Protein AF-A0A0M3K8G0-F1 (afdb_monomer)

Mean predicted aligned error: 10.19 Å

Solvent-accessible surface area (backbone atoms only — not comparable to full-atom values): 6513 Å² total; per-residue (Å²): 117,74,68,62,58,55,59,61,62,67,68,72,63,78,80,76,72,76,70,37,38,91,89,73,57,63,50,14,72,41,99,66,18,9,58,59,15,71,36,98,49,72,42,44,41,24,25,63,67,56,77,54,54,72,67,52,50,52,52,51,33,49,52,56,51,49,50,22,60,74,45,35,35,100,62,77,54,72,64,38,44,64,24,56,84,75,71,50,76,44,66,94,48,62,56,75,78,69,72,82,80,69,80,72,75,81,126

InterPro domains:
  IPR033438 Modulator of levamisole receptor-1 [PF17175] (20-94)

Structure (mmCIF, N/CA/C/O backbone):
data_AF-A0A0M3K8G0-F1
#
_entry.id   AF-A0A0M3K8G0-F1
#
loop_
_atom_site.group_PDB
_atom_site.id
_atom_site.type_symbol
_atom_site.label_atom_id
_atom_site.label_alt_id
_atom_site.label_comp_id
_atom_site.label_asym_id
_atom_site.label_entity_id
_atom_site.label_seq_id
_atom_site.pdbx_PDB_ins_code
_atom_site.Cartn_x
_atom_site.Cartn_y
_atom_site.Cartn_z
_atom_site.occupancy
_atom_site.B_iso_or_equiv
_atom_site.auth_seq_id
_atom_site.auth_comp_id
_atom_site.auth_asym_id
_atom_site.auth_atom_id
_atom_site.pdbx_PDB_model_num
ATOM 1 N N . MET A 1 1 ? -36.182 -11.978 37.087 1.00 55.97 1 MET A N 1
ATOM 2 C CA . MET A 1 1 ? -34.827 -12.499 36.773 1.00 55.97 1 MET A CA 1
ATOM 3 C C . MET A 1 1 ? -34.728 -13.288 35.462 1.00 55.97 1 MET A C 1
ATOM 5 O O . MET A 1 1 ? -33.685 -13.205 34.838 1.00 55.97 1 MET A O 1
ATOM 9 N N . ARG A 1 2 ? -35.769 -13.997 34.986 1.00 58.44 2 ARG A N 1
ATOM 10 C CA . ARG A 1 2 ? -35.711 -14.757 33.712 1.00 58.44 2 ARG A CA 1
ATOM 11 C C . ARG A 1 2 ? -35.501 -13.902 32.448 1.00 58.44 2 ARG A C 1
ATOM 13 O O . ARG A 1 2 ? -34.754 -14.308 31.574 1.00 58.44 2 ARG A O 1
ATOM 20 N N . ILE A 1 3 ? -36.102 -12.712 32.377 1.00 61.84 3 ILE A N 1
ATOM 21 C CA . ILE A 1 3 ? -36.015 -11.820 31.199 1.00 61.84 3 ILE A CA 1
ATOM 22 C C . ILE A 1 3 ? -34.621 -11.186 31.043 1.00 61.84 3 ILE A C 1
ATOM 24 O O . ILE A 1 3 ? -34.153 -10.994 29.926 1.00 61.84 3 ILE A O 1
ATOM 28 N N . VAL A 1 4 ? -33.920 -10.935 32.155 1.00 63.88 4 VAL A N 1
ATOM 29 C CA . VAL A 1 4 ? -32.572 -10.336 32.146 1.00 63.88 4 VAL A CA 1
ATOM 30 C C . VAL A 1 4 ? -31.549 -11.286 31.509 1.00 63.88 4 VAL A C 1
ATOM 32 O O . VAL A 1 4 ? -30.704 -10.844 30.739 1.00 63.88 4 VAL A O 1
ATOM 35 N N . PHE A 1 5 ? -31.673 -12.598 31.744 1.00 59.84 5 PHE A N 1
ATOM 36 C CA . PHE A 1 5 ? -30.804 -13.608 31.126 1.00 59.84 5 PHE A CA 1
ATOM 37 C C . PHE A 1 5 ? -31.045 -13.787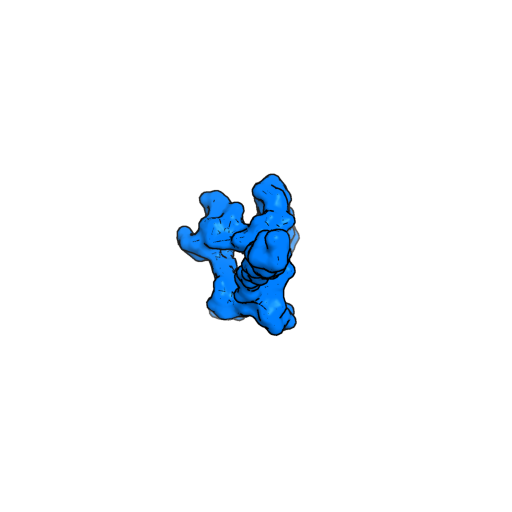 29.618 1.00 59.84 5 PHE A C 1
ATOM 39 O O . PHE A 1 5 ? -30.101 -14.072 28.888 1.00 59.84 5 PHE A O 1
ATOM 46 N N . VAL A 1 6 ? -32.277 -13.584 29.137 1.00 62.97 6 VAL A N 1
ATOM 47 C CA . VAL A 1 6 ? -32.606 -13.682 27.701 1.00 62.97 6 VAL A CA 1
ATOM 48 C C . VAL A 1 6 ? -32.045 -12.484 26.926 1.00 62.97 6 VAL A C 1
ATOM 50 O O . VAL A 1 6 ? -31.482 -12.667 25.851 1.00 62.97 6 VAL A O 1
ATOM 53 N N . LEU A 1 7 ? -32.107 -11.279 27.504 1.00 58.97 7 LEU A N 1
ATOM 54 C CA . LEU A 1 7 ? -31.530 -10.057 26.921 1.00 58.97 7 LEU A CA 1
ATOM 55 C C . LEU A 1 7 ? -29.993 -10.086 26.845 1.00 58.97 7 LEU A C 1
ATOM 57 O O . LEU A 1 7 ? -29.412 -9.548 25.904 1.00 58.97 7 LEU A O 1
ATOM 61 N N . LEU A 1 8 ? -29.330 -10.751 27.797 1.00 57.19 8 LEU A N 1
ATOM 62 C CA . LEU A 1 8 ? -27.876 -10.959 27.782 1.00 57.19 8 LEU A CA 1
ATOM 63 C C . LEU A 1 8 ? -27.424 -11.948 26.693 1.00 57.19 8 LEU A C 1
ATOM 65 O O . LEU A 1 8 ? -26.330 -11.798 26.156 1.00 57.19 8 LEU A O 1
ATOM 69 N N . PHE A 1 9 ? -28.262 -12.920 26.320 1.00 56.59 9 PHE A N 1
ATOM 70 C CA . PHE A 1 9 ? -27.937 -13.892 25.269 1.00 56.59 9 PHE A CA 1
ATOM 71 C C . PHE A 1 9 ? -28.051 -13.312 23.849 1.00 56.59 9 PHE A C 1
ATOM 73 O O . PHE A 1 9 ? -27.308 -13.726 22.963 1.00 56.59 9 PHE A O 1
ATOM 80 N N . THR A 1 10 ? -28.918 -12.318 23.628 1.00 57.84 10 THR A N 1
ATOM 81 C CA . THR A 1 10 ? -29.113 -11.680 22.310 1.00 57.84 10 THR A CA 1
ATOM 82 C C . THR A 1 10 ? -28.047 -10.643 21.937 1.00 57.84 10 THR A C 1
ATOM 84 O O . THR A 1 10 ? -27.992 -10.223 20.786 1.00 57.84 10 THR A O 1
ATOM 87 N N . LEU A 1 11 ? -27.195 -10.226 22.882 1.00 54.94 11 LEU A N 1
ATOM 88 C CA . LEU A 1 11 ? -26.140 -9.222 22.661 1.00 54.94 11 LEU A CA 1
ATOM 89 C C . LEU A 1 11 ? -24.825 -9.798 22.112 1.00 54.94 11 LEU A C 1
ATOM 91 O O . LEU A 1 11 ? -23.939 -9.029 21.749 1.00 54.94 11 LEU A O 1
ATOM 95 N N . ASN A 1 12 ? -24.710 -11.123 21.963 1.00 54.69 12 ASN A N 1
ATOM 96 C CA . ASN A 1 12 ? -23.657 -11.740 21.149 1.00 54.69 12 ASN A CA 1
ATOM 97 C C . ASN A 1 12 ? -24.014 -11.603 19.662 1.00 54.69 12 ASN A C 1
ATOM 99 O O . ASN A 1 12 ? -24.229 -12.586 18.954 1.00 54.69 12 ASN A O 1
ATOM 103 N N . GLY A 1 13 ? -24.150 -10.354 19.211 1.00 56.78 13 GLY A N 1
ATOM 104 C CA . GLY A 1 13 ? -24.309 -10.024 17.808 1.00 56.78 13 GLY A CA 1
ATOM 105 C C . GLY A 1 13 ? -23.128 -10.600 17.044 1.00 56.78 13 GLY A C 1
ATOM 106 O O . GLY A 1 13 ? -21.979 -10.256 17.309 1.00 56.78 13 GLY A O 1
ATOM 107 N N . PHE A 1 14 ? -23.426 -11.513 16.126 1.00 56.62 14 PHE A N 1
ATOM 108 C CA . PHE A 1 14 ? -22.471 -12.060 15.179 1.00 56.62 14 PHE A CA 1
ATOM 109 C C . PHE A 1 14 ? -21.725 -1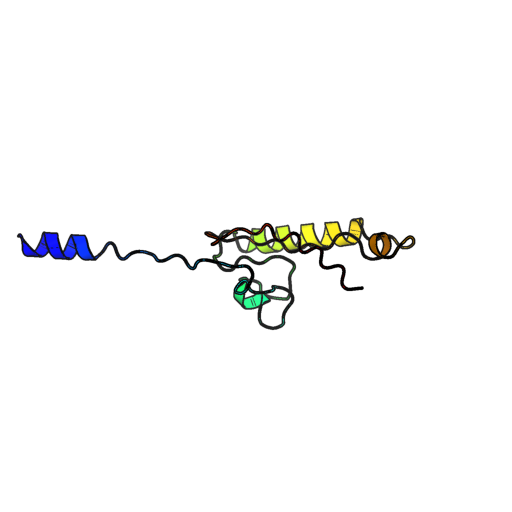0.904 14.505 1.00 56.62 14 PHE A C 1
ATOM 111 O O . PHE A 1 14 ? -22.305 -10.166 13.706 1.00 56.62 14 PHE A O 1
ATOM 118 N N . VAL A 1 15 ? -20.440 -10.739 14.823 1.00 60.56 15 VAL A N 1
ATOM 119 C CA . VAL A 1 15 ? -19.542 -9.903 14.028 1.00 60.56 15 VAL A CA 1
ATOM 120 C C . VAL A 1 15 ? -19.358 -10.640 12.706 1.00 60.56 15 VAL A C 1
ATOM 122 O O . VAL A 1 15 ? -18.520 -11.530 12.581 1.00 60.56 15 VAL A O 1
ATOM 125 N N . LEU A 1 16 ? -20.204 -10.322 11.728 1.00 63.34 16 LEU A N 1
ATOM 126 C CA . LEU A 1 16 ? -20.010 -10.736 10.344 1.00 63.34 16 LEU A CA 1
ATOM 127 C C . LEU A 1 16 ? -18.801 -9.966 9.813 1.00 63.34 16 LEU A C 1
ATOM 129 O O . LEU A 1 16 ? -18.933 -8.865 9.280 1.00 63.34 16 LEU A O 1
ATOM 133 N N . GLY A 1 17 ? -17.610 -10.532 10.017 1.00 65.62 17 GLY A N 1
ATOM 134 C CA . GLY A 1 17 ? -16.404 -10.074 9.340 1.00 65.62 17 GLY A CA 1
ATOM 135 C C . GLY A 1 17 ? -16.658 -10.059 7.835 1.00 65.62 17 GLY A C 1
ATOM 136 O O . GLY A 1 17 ? -17.226 -11.008 7.288 1.00 65.62 17 GLY A O 1
ATOM 137 N N . LYS A 1 18 ? -16.292 -8.960 7.170 1.00 78.38 18 LYS A N 1
ATOM 138 C CA . LYS A 1 18 ? -16.444 -8.843 5.721 1.00 78.38 18 LYS A CA 1
ATOM 139 C C . LYS A 1 18 ? -15.584 -9.914 5.061 1.00 78.38 18 LYS A C 1
ATOM 141 O O . LYS A 1 18 ? -14.380 -9.974 5.278 1.00 78.38 18 LYS A O 1
ATOM 146 N N . GLU A 1 19 ? -16.215 -10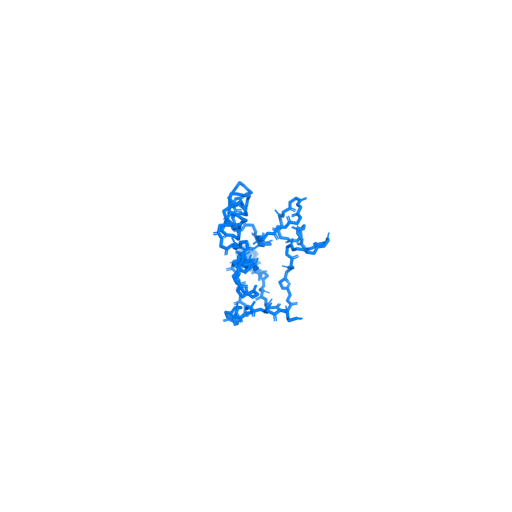.759 4.259 1.00 85.06 19 GLU A N 1
ATOM 147 C CA . GLU A 1 19 ? -15.505 -11.806 3.540 1.00 85.06 19 GLU A CA 1
ATOM 148 C C . GLU A 1 19 ? -15.005 -11.271 2.194 1.00 85.06 19 GLU A C 1
ATOM 150 O O . GLU A 1 19 ? -15.768 -10.708 1.390 1.00 85.06 19 GLU A O 1
ATOM 155 N N . TRP A 1 20 ? -13.706 -11.418 1.952 1.00 86.81 20 TRP A N 1
ATOM 156 C CA . TRP A 1 20 ? -13.087 -10.946 0.723 1.00 86.81 20 TRP A CA 1
ATOM 157 C C . TRP A 1 20 ? -13.020 -12.037 -0.341 1.00 86.81 20 TRP A C 1
ATOM 159 O O . TRP A 1 20 ? -12.752 -13.199 -0.058 1.00 86.81 20 TRP A O 1
ATOM 169 N N . THR A 1 21 ? -13.217 -11.632 -1.590 1.00 86.44 21 THR A N 1
ATOM 170 C CA . THR A 1 21 ? -13.101 -12.452 -2.799 1.00 86.44 21 THR A CA 1
ATOM 171 C C . THR A 1 21 ? -12.238 -11.712 -3.816 1.00 86.44 21 THR A C 1
ATOM 173 O O . THR A 1 21 ? -12.090 -10.490 -3.752 1.00 86.44 21 THR A O 1
ATOM 176 N N . ALA A 1 22 ? -11.722 -12.421 -4.822 1.00 82.06 22 ALA A N 1
ATOM 177 C CA . ALA A 1 22 ? -10.945 -11.789 -5.892 1.00 82.06 22 ALA A CA 1
ATOM 178 C C . ALA A 1 22 ? -11.708 -10.657 -6.615 1.00 82.06 22 ALA A C 1
ATOM 180 O O . ALA A 1 22 ? -11.093 -9.701 -7.070 1.00 82.06 22 ALA A O 1
ATOM 181 N N . SER A 1 23 ? -13.041 -10.738 -6.704 1.00 85.19 23 SER A N 1
ATOM 182 C CA . SER A 1 23 ? -13.875 -9.742 -7.391 1.00 85.19 23 SER A CA 1
ATOM 183 C C . SER A 1 23 ? -14.187 -8.489 -6.574 1.00 85.19 23 SER A C 1
ATOM 185 O O . SER A 1 23 ? -14.587 -7.484 -7.154 1.00 85.19 23 SER A O 1
ATOM 187 N N . ASN A 1 24 ? -14.078 -8.543 -5.243 1.00 89.06 24 ASN A N 1
ATOM 188 C CA . ASN A 1 24 ? -14.454 -7.424 -4.372 1.00 89.06 24 ASN A CA 1
ATOM 189 C C . ASN A 1 24 ? -13.262 -6.790 -3.636 1.00 89.06 24 ASN A C 1
ATOM 191 O O . ASN A 1 24 ? -13.455 -5.796 -2.932 1.00 89.06 24 ASN A O 1
ATOM 195 N N . MET A 1 25 ? -12.058 -7.340 -3.814 1.00 89.75 25 MET A N 1
ATOM 196 C CA . MET A 1 25 ? -10.817 -6.793 -3.277 1.00 89.75 25 MET A CA 1
ATOM 197 C C . MET A 1 25 ? -10.496 -5.448 -3.952 1.00 89.75 25 MET A C 1
ATOM 199 O O . MET A 1 25 ? -10.443 -5.392 -5.183 1.00 89.75 25 MET A O 1
ATOM 203 N N . PRO A 1 26 ? -10.292 -4.355 -3.196 1.00 93.19 26 PRO A N 1
ATOM 204 C CA . PRO A 1 26 ? -9.891 -3.088 -3.791 1.00 93.19 26 PRO A CA 1
ATOM 205 C C . PRO A 1 26 ? -8.470 -3.164 -4.370 1.00 93.19 26 PRO A C 1
ATOM 207 O O . PRO A 1 26 ? -7.581 -3.766 -3.774 1.00 93.19 26 PRO A O 1
ATOM 210 N N . ASP A 1 27 ? -8.243 -2.519 -5.520 1.00 93.75 27 ASP A N 1
ATOM 211 C CA . ASP A 1 27 ? -6.899 -2.371 -6.092 1.00 93.75 27 ASP A CA 1
ATOM 212 C C . ASP A 1 27 ? -6.218 -1.116 -5.512 1.00 93.75 27 ASP A C 1
ATOM 214 O O . ASP A 1 27 ? -6.675 0.006 -5.760 1.00 93.75 27 ASP A O 1
ATOM 218 N N . PRO A 1 28 ? -5.113 -1.244 -4.757 1.00 95.44 28 PRO A N 1
ATOM 219 C CA . PRO A 1 28 ? -4.432 -0.101 -4.152 1.00 95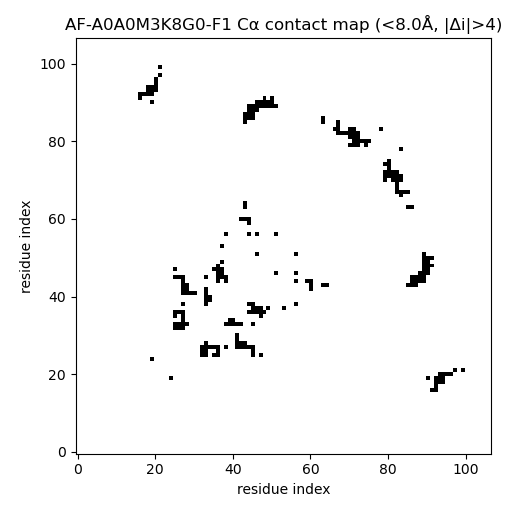.44 28 PRO A CA 1
ATOM 220 C C . PRO A 1 28 ? -3.755 0.838 -5.168 1.00 95.44 28 PRO A C 1
ATOM 222 O O . PRO A 1 28 ? -3.239 1.889 -4.784 1.00 95.44 28 PRO A O 1
ATOM 225 N N . ARG A 1 29 ? -3.748 0.492 -6.459 1.00 95.00 29 ARG A N 1
ATOM 226 C CA . ARG A 1 29 ? -3.182 1.300 -7.550 1.00 95.00 29 ARG A CA 1
ATOM 227 C C . ARG A 1 29 ? -4.229 2.165 -8.255 1.00 95.00 29 ARG A C 1
ATOM 229 O O . ARG A 1 29 ? -3.864 3.021 -9.061 1.00 95.00 29 ARG A O 1
ATOM 236 N N . ASP A 1 30 ? -5.504 2.001 -7.911 1.00 94.81 30 ASP A N 1
ATOM 237 C CA . ASP A 1 30 ? -6.600 2.784 -8.474 1.00 94.81 30 ASP A CA 1
ATOM 238 C C . ASP A 1 30 ? -6.887 4.052 -7.668 1.00 94.81 30 ASP A C 1
ATOM 240 O O . ASP A 1 30 ? -6.793 4.065 -6.439 1.00 94.81 30 ASP A O 1
ATOM 244 N N . LYS A 1 31 ? -7.371 5.102 -8.353 1.00 90.31 31 LYS A N 1
ATOM 245 C CA . LYS A 1 31 ? -7.678 6.433 -7.782 1.00 90.31 31 LYS A CA 1
ATOM 246 C C . LYS A 1 31 ? -8.581 6.424 -6.543 1.00 90.31 31 LYS A C 1
ATOM 248 O O . LYS A 1 31 ? -8.536 7.367 -5.767 1.00 90.31 31 LYS A O 1
ATOM 253 N N . SER A 1 32 ? -9.419 5.406 -6.362 1.00 92.50 32 SER A N 1
ATOM 254 C CA . SER A 1 32 ? -10.245 5.250 -5.154 1.00 92.50 32 SER A CA 1
ATOM 255 C C . SER A 1 32 ? -9.915 4.005 -4.337 1.00 92.50 32 SER A C 1
ATOM 257 O O . SER A 1 32 ? -10.419 3.853 -3.227 1.00 92.50 32 SER A O 1
ATOM 259 N N . GLY A 1 33 ? -9.128 3.082 -4.892 1.00 95.12 33 GLY A N 1
ATOM 260 C CA . GLY A 1 33 ? -8.862 1.799 -4.254 1.00 95.12 33 GLY A CA 1
ATOM 261 C C . GLY A 1 33 ? -7.844 1.920 -3.125 1.00 95.12 33 GLY A C 1
ATOM 262 O O . GLY A 1 33 ? -8.053 1.334 -2.068 1.00 95.12 33 GLY A O 1
ATOM 263 N N . TYR A 1 34 ? -6.843 2.795 -3.264 1.00 97.12 34 TYR A N 1
ATOM 264 C CA . TYR A 1 34 ? -5.862 3.035 -2.201 1.00 97.12 34 TYR A CA 1
ATOM 265 C C . TYR A 1 34 ? -6.496 3.486 -0.873 1.00 97.12 34 TYR A C 1
ATOM 267 O O . TYR A 1 34 ? -6.081 3.039 0.193 1.00 97.12 34 TYR A O 1
ATOM 275 N N . MET A 1 35 ? -7.551 4.309 -0.930 1.00 97.06 35 MET A N 1
ATOM 276 C CA . MET A 1 35 ? -8.282 4.747 0.264 1.00 97.06 35 MET A CA 1
ATOM 277 C C . MET A 1 35 ? -9.021 3.582 0.927 1.00 97.06 35 MET A C 1
ATOM 279 O O . MET A 1 35 ? -8.993 3.454 2.144 1.00 97.06 35 MET A O 1
ATOM 283 N N . LYS A 1 36 ? -9.635 2.698 0.127 1.00 96.50 36 LYS A N 1
ATOM 284 C CA . LYS A 1 36 ? -10.315 1.485 0.620 1.00 96.50 36 LYS A CA 1
ATOM 285 C C . LYS A 1 36 ? -9.344 0.465 1.220 1.00 96.50 36 LYS A C 1
ATOM 287 O O . LYS A 1 36 ? -9.762 -0.382 1.992 1.00 96.50 36 LYS A O 1
ATOM 292 N N . CYS A 1 37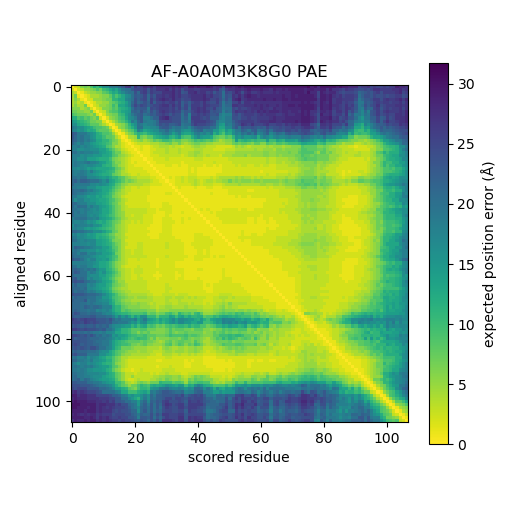 ? -8.071 0.557 0.856 1.00 96.75 37 CYS A N 1
ATOM 293 C CA . CYS A 1 37 ? -6.964 -0.236 1.375 1.00 96.75 37 CYS A CA 1
ATOM 294 C C . CYS A 1 37 ? -6.270 0.408 2.595 1.00 96.75 37 CYS A C 1
ATOM 296 O O . CYS A 1 37 ? -5.176 -0.023 2.958 1.00 96.75 37 CYS A O 1
ATOM 298 N N . ASN A 1 38 ? -6.850 1.467 3.178 1.00 97.50 38 ASN A N 1
ATOM 299 C CA . ASN A 1 38 ? -6.301 2.227 4.310 1.00 97.50 38 ASN A CA 1
ATOM 300 C C . ASN A 1 38 ? -4.906 2.832 4.055 1.00 97.50 38 ASN A C 1
ATOM 302 O O . ASN A 1 38 ? -4.074 2.960 4.962 1.00 97.50 38 ASN A O 1
ATOM 306 N N . MET A 1 39 ? -4.667 3.252 2.808 1.00 97.94 39 MET A N 1
ATOM 307 C CA . MET A 1 39 ? -3.475 3.982 2.376 1.00 97.94 39 MET A CA 1
ATOM 308 C C . MET A 1 39 ? -3.812 5.452 2.087 1.00 97.94 39 MET A C 1
ATOM 310 O O . MET A 1 39 ? -4.918 5.790 1.675 1.00 97.94 39 MET A O 1
ATOM 314 N N . LYS A 1 40 ? -2.838 6.353 2.267 1.00 96.94 40 LYS A N 1
ATOM 315 C CA . LYS A 1 40 ? -2.967 7.797 1.951 1.00 96.94 40 LYS A CA 1
ATOM 316 C C . LYS A 1 40 ? -2.753 8.139 0.470 1.00 96.94 40 LYS A C 1
ATOM 318 O O . LYS A 1 40 ? -3.077 9.244 0.051 1.00 96.94 40 LYS A O 1
ATOM 323 N N . SER A 1 41 ? -2.186 7.225 -0.311 1.00 96.50 41 SER A N 1
ATOM 324 C CA . SER A 1 41 ? -1.885 7.393 -1.738 1.00 96.50 41 SER A CA 1
ATOM 325 C C . SER A 1 41 ? -1.842 6.032 -2.423 1.00 96.50 41 SER A C 1
ATOM 327 O O . SER A 1 41 ? -1.818 5.013 -1.731 1.00 96.50 41 SER A O 1
ATOM 329 N N . LEU A 1 42 ? -1.743 6.027 -3.759 1.00 97.06 42 LEU A N 1
ATOM 330 C CA . LEU A 1 42 ? -1.460 4.820 -4.544 1.00 97.06 42 LEU A CA 1
ATOM 331 C C . LEU A 1 42 ? -0.326 4.002 -3.913 1.00 97.06 42 LEU A C 1
ATOM 333 O O . LEU A 1 42 ? 0.675 4.570 -3.457 1.00 97.06 42 LEU A O 1
ATOM 337 N N . SER A 1 43 ? -0.491 2.682 -3.872 1.00 96.44 43 SER A N 1
ATOM 338 C CA . SER A 1 43 ? 0.446 1.782 -3.201 1.00 96.44 43 SER A CA 1
ATOM 339 C C . SER A 1 43 ? 0.457 0.381 -3.827 1.00 96.44 43 SER A C 1
ATOM 341 O O . SER A 1 43 ? -0.327 0.064 -4.721 1.00 96.44 43 SER A O 1
ATOM 343 N N . LYS A 1 44 ? 1.360 -0.471 -3.332 1.00 95.56 44 LYS A N 1
ATOM 344 C CA . LYS A 1 44 ? 1.415 -1.913 -3.619 1.00 95.56 44 LYS A CA 1
ATOM 345 C C . LYS A 1 44 ? 0.940 -2.762 -2.432 1.00 95.56 44 LYS A C 1
ATOM 347 O O . LYS A 1 44 ? 1.240 -3.949 -2.367 1.00 95.56 44 LYS A O 1
ATOM 352 N N . VAL A 1 45 ? 0.237 -2.157 -1.476 1.00 96.50 45 VAL A N 1
ATOM 353 C CA . VAL A 1 45 ? -0.260 -2.817 -0.261 1.00 96.50 45 VAL A CA 1
ATOM 354 C C . VAL A 1 45 ? -1.742 -2.523 -0.115 1.00 96.50 45 VAL A C 1
ATOM 356 O O . VAL A 1 45 ? -2.136 -1.357 -0.088 1.00 96.50 45 VAL A O 1
ATOM 359 N N . CYS A 1 46 ? -2.546 -3.572 0.017 1.00 96.00 46 CYS A N 1
ATOM 360 C CA . CYS A 1 46 ? -3.946 -3.460 0.365 1.00 96.00 46 CYS A CA 1
ATOM 361 C C . CYS A 1 46 ? -4.251 -4.127 1.701 1.00 96.00 46 CYS A C 1
ATOM 363 O O . CYS A 1 46 ? -4.087 -5.335 1.837 1.00 96.00 46 CYS A O 1
ATOM 365 N N . ASP A 1 47 ? -4.700 -3.336 2.671 1.00 96.00 47 ASP A N 1
ATOM 366 C CA . ASP A 1 47 ? -5.069 -3.811 4.004 1.00 96.00 47 ASP A CA 1
ATOM 367 C C . ASP A 1 47 ? -6.398 -3.168 4.434 1.00 96.00 47 ASP A C 1
ATOM 369 O O . ASP A 1 47 ? -6.418 -2.219 5.225 1.00 96.00 47 ASP A O 1
ATOM 373 N N . PRO A 1 48 ? -7.522 -3.601 3.834 1.00 94.75 48 PRO A N 1
ATOM 374 C CA . PRO A 1 48 ? -8.823 -2.978 4.048 1.00 94.75 48 PRO A CA 1
ATOM 375 C C . PRO A 1 48 ? -9.408 -3.264 5.440 1.00 94.75 48 PRO A C 1
ATOM 377 O O . PRO A 1 48 ? -10.238 -2.487 5.907 1.00 94.75 48 PRO A O 1
ATOM 380 N N . ASP A 1 49 ? -8.954 -4.330 6.107 1.00 94.75 49 ASP A N 1
ATOM 381 C CA . ASP A 1 49 ? -9.396 -4.716 7.456 1.00 94.75 49 ASP A CA 1
ATOM 382 C C . ASP A 1 49 ? -8.480 -4.161 8.564 1.00 94.75 49 ASP A C 1
ATOM 384 O O . ASP A 1 49 ? -8.700 -4.441 9.740 1.00 94.75 49 ASP A O 1
ATOM 388 N N . GLU A 1 50 ? -7.448 -3.394 8.194 1.00 94.94 50 GLU A N 1
ATOM 389 C CA . GLU A 1 50 ? -6.437 -2.841 9.104 1.00 94.94 50 GLU A CA 1
ATOM 390 C C . GLU A 1 50 ? -5.758 -3.890 10.001 1.00 94.94 50 GLU A C 1
ATOM 392 O O . GLU A 1 50 ? -5.481 -3.646 11.176 1.00 94.94 50 GLU A O 1
ATOM 397 N N . VAL A 1 51 ? -5.449 -5.059 9.431 1.00 95.62 51 VAL A N 1
ATOM 398 C CA . VAL A 1 51 ? -4.697 -6.127 10.110 1.00 95.62 51 VAL A CA 1
ATOM 399 C C . VAL A 1 51 ? -3.277 -5.660 10.444 1.00 95.62 51 VAL A C 1
ATOM 401 O O . VAL A 1 51 ? -2.676 -6.107 11.422 1.00 95.62 51 VAL A O 1
ATOM 404 N N . LEU A 1 52 ? -2.721 -4.760 9.629 1.00 95.69 52 LEU A N 1
ATOM 405 C CA . LEU A 1 52 ? -1.404 -4.173 9.835 1.00 95.69 52 LEU A CA 1
ATOM 406 C C . LEU A 1 52 ? -1.519 -2.814 10.527 1.00 95.69 52 LEU A C 1
ATOM 408 O O . LEU A 1 52 ? -2.486 -2.074 10.360 1.00 95.69 52 LEU A O 1
ATOM 412 N N . SER A 1 53 ? -0.470 -2.417 11.251 1.00 97.88 53 SER A N 1
ATOM 413 C CA . SER A 1 53 ? -0.356 -1.027 11.689 1.00 97.88 53 SER A CA 1
ATOM 414 C C . SER A 1 53 ? -0.151 -0.106 10.480 1.00 97.88 53 SER A C 1
ATOM 416 O O . SER A 1 53 ? 0.444 -0.498 9.474 1.00 97.88 53 SER A O 1
ATOM 418 N N . SER A 1 54 ? -0.572 1.158 10.588 1.00 97.88 54 SER A N 1
ATOM 419 C CA . SER A 1 54 ? -0.309 2.163 9.546 1.00 97.88 54 SER A CA 1
ATOM 420 C C . SER A 1 54 ? 1.183 2.230 9.190 1.00 97.88 54 SER A C 1
ATOM 422 O O . SER A 1 54 ? 1.547 2.191 8.017 1.00 97.88 54 SER A O 1
ATOM 424 N N . THR A 1 55 ? 2.063 2.228 10.195 1.00 98.19 55 THR A N 1
ATOM 425 C CA . THR A 1 55 ? 3.519 2.217 9.995 1.00 98.19 55 THR A CA 1
ATOM 426 C C . THR A 1 55 ? 3.986 0.992 9.208 1.00 98.19 55 THR A C 1
ATOM 428 O O . THR A 1 55 ? 4.774 1.136 8.272 1.00 98.19 55 THR A O 1
ATOM 431 N N . ASP A 1 56 ? 3.484 -0.202 9.532 1.00 98.38 56 ASP A N 1
ATOM 432 C CA . ASP A 1 56 ? 3.855 -1.425 8.818 1.00 98.38 56 ASP A CA 1
ATOM 433 C C . ASP A 1 56 ? 3.367 -1.422 7.374 1.00 98.38 56 ASP A C 1
ATOM 435 O O . ASP A 1 56 ? 4.134 -1.805 6.490 1.00 98.38 56 ASP A O 1
ATOM 439 N N . ARG A 1 57 ? 2.158 -0.911 7.101 1.00 98.12 57 ARG A N 1
ATOM 440 C CA . ARG A 1 57 ? 1.660 -0.747 5.726 1.00 98.12 57 ARG A CA 1
ATOM 441 C C . ARG A 1 57 ? 2.646 0.051 4.869 1.00 98.12 57 ARG A C 1
ATOM 443 O O . ARG A 1 57 ? 2.983 -0.361 3.758 1.00 98.12 57 ARG A O 1
ATOM 450 N N . TYR A 1 58 ? 3.162 1.166 5.390 1.00 98.25 58 TYR A N 1
ATOM 451 C CA . TYR A 1 58 ? 4.127 2.002 4.668 1.00 98.25 58 TYR A CA 1
ATOM 452 C C . TYR A 1 58 ? 5.519 1.388 4.573 1.00 98.25 58 TYR A C 1
ATOM 454 O O . TYR A 1 58 ? 6.149 1.501 3.519 1.00 98.25 58 TYR A O 1
ATOM 462 N N . ARG A 1 59 ? 5.987 0.715 5.629 1.00 98.12 59 ARG A N 1
ATOM 463 C CA . ARG A 1 59 ? 7.268 0.001 5.612 1.00 98.12 59 ARG A CA 1
ATOM 464 C C . ARG A 1 59 ? 7.255 -1.114 4.569 1.00 98.12 59 ARG A C 1
ATOM 466 O O . ARG A 1 59 ? 8.141 -1.171 3.728 1.00 98.12 59 ARG A O 1
ATOM 473 N N . ILE A 1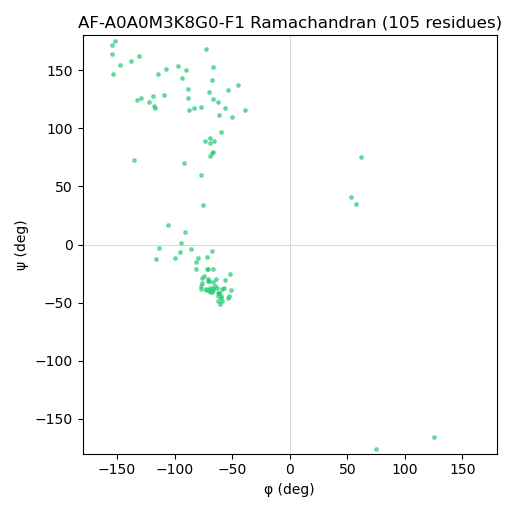 60 ? 6.213 -1.940 4.553 1.00 97.19 60 ILE A N 1
ATOM 474 C CA . ILE A 1 60 ? 6.045 -3.007 3.561 1.00 97.19 60 ILE A CA 1
ATOM 475 C C . ILE A 1 60 ? 5.929 -2.418 2.156 1.00 97.19 60 ILE A C 1
ATOM 477 O O . ILE A 1 60 ? 6.591 -2.893 1.238 1.00 97.19 60 ILE A O 1
ATOM 481 N N . ASN A 1 61 ? 5.142 -1.354 1.971 1.00 97.25 61 ASN A N 1
ATOM 482 C CA . ASN A 1 61 ? 5.046 -0.693 0.672 1.00 97.25 61 ASN A CA 1
ATOM 483 C C . ASN A 1 61 ? 6.416 -0.190 0.185 1.00 97.25 61 ASN A C 1
ATOM 485 O O . ASN A 1 61 ? 6.715 -0.291 -1.003 1.00 97.25 61 ASN A O 1
ATOM 489 N N . HIS A 1 62 ? 7.261 0.329 1.080 1.00 97.12 62 HIS A N 1
ATOM 490 C CA . HIS A 1 62 ? 8.634 0.696 0.743 1.00 97.12 62 HIS A CA 1
ATOM 491 C C . HIS A 1 62 ? 9.439 -0.521 0.266 1.00 97.12 62 HIS A C 1
ATOM 493 O O . HIS A 1 62 ? 9.989 -0.479 -0.833 1.00 97.12 62 HIS A O 1
ATOM 499 N N . GLU A 1 63 ? 9.436 -1.620 1.022 1.00 95.69 63 GLU A N 1
ATOM 500 C CA . GLU A 1 63 ? 10.174 -2.841 0.666 1.00 95.69 63 GLU A CA 1
ATOM 501 C C . GLU A 1 63 ? 9.708 -3.456 -0.662 1.00 95.69 63 GLU A C 1
ATOM 503 O O . GLU A 1 63 ? 10.527 -3.828 -1.501 1.00 95.69 63 GLU A O 1
ATOM 508 N N . VAL A 1 64 ? 8.396 -3.504 -0.916 1.00 94.12 64 VAL A N 1
ATOM 509 C CA . VAL A 1 64 ? 7.845 -4.016 -2.183 1.00 94.12 64 VAL A CA 1
ATOM 510 C C . VAL A 1 64 ? 8.251 -3.125 -3.366 1.00 94.12 64 VAL A C 1
ATOM 512 O O . VAL A 1 64 ? 8.529 -3.619 -4.461 1.00 94.12 64 VAL A O 1
ATOM 515 N N . ASN A 1 65 ? 8.342 -1.808 -3.165 1.00 93.25 65 ASN A N 1
ATOM 516 C CA . ASN A 1 65 ? 8.856 -0.901 -4.191 1.00 93.25 65 ASN A CA 1
ATOM 517 C C . ASN A 1 65 ? 10.361 -1.083 -4.426 1.00 93.25 65 ASN A C 1
ATOM 519 O O . ASN A 1 65 ? 10.790 -1.102 -5.579 1.00 93.25 65 ASN A O 1
ATOM 523 N N . GLN A 1 66 ? 11.148 -1.272 -3.364 1.00 93.69 66 GLN A N 1
ATOM 524 C CA . GLN A 1 66 ? 12.577 -1.570 -3.469 1.00 93.69 66 GLN A CA 1
ATOM 525 C C . GLN A 1 66 ? 12.827 -2.894 -4.198 1.00 93.69 66 GLN A C 1
ATOM 527 O O . GLN A 1 66 ? 13.708 -2.964 -5.053 1.00 93.69 66 GLN A O 1
ATOM 532 N N . LEU A 1 67 ? 12.032 -3.932 -3.923 1.00 91.19 67 LEU A N 1
ATOM 533 C CA . LEU A 1 67 ? 12.125 -5.217 -4.617 1.00 91.19 67 LEU A CA 1
ATOM 534 C C . LEU A 1 67 ? 11.904 -5.061 -6.126 1.00 91.19 67 LEU A C 1
ATOM 536 O O . LEU A 1 67 ? 12.692 -5.581 -6.916 1.00 91.19 67 LEU A O 1
ATOM 540 N N . AL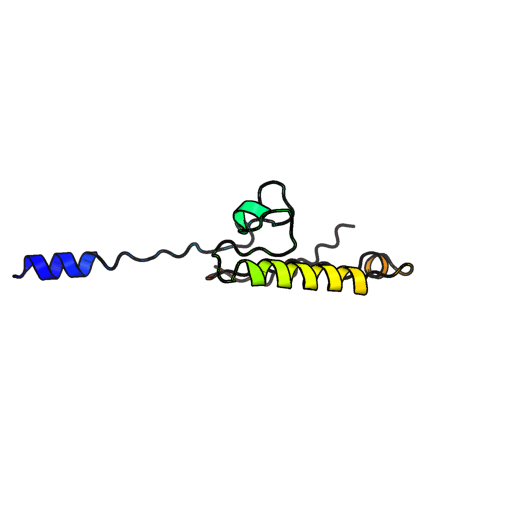A A 1 68 ? 10.872 -4.311 -6.524 1.00 88.38 68 ALA A N 1
ATOM 541 C CA . ALA A 1 68 ? 10.613 -4.036 -7.934 1.00 88.38 68 ALA A CA 1
ATOM 542 C C . ALA A 1 68 ? 11.808 -3.330 -8.592 1.00 88.38 68 ALA A C 1
ATOM 544 O O . ALA A 1 68 ? 12.324 -3.806 -9.596 1.00 88.38 68 ALA A O 1
ATOM 545 N N . GLN A 1 69 ? 12.332 -2.272 -7.965 1.00 90.00 69 GLN A N 1
ATOM 546 C CA . GLN A 1 69 ? 13.487 -1.531 -8.484 1.00 90.00 69 GLN A CA 1
ATOM 547 C C . GLN A 1 69 ? 14.751 -2.390 -8.609 1.00 90.00 69 GLN A C 1
ATOM 549 O O . GLN A 1 69 ? 15.458 -2.295 -9.605 1.00 90.00 69 GLN A O 1
ATOM 554 N N . ARG A 1 70 ? 15.035 -3.245 -7.620 1.00 91.44 70 ARG A N 1
ATOM 555 C CA . ARG A 1 70 ? 16.233 -4.106 -7.610 1.00 91.44 70 ARG A CA 1
ATOM 556 C C . ARG A 1 70 ? 16.173 -5.241 -8.625 1.00 91.44 70 ARG A C 1
ATOM 558 O O . ARG A 1 70 ? 17.205 -5.812 -8.954 1.00 91.44 70 ARG A O 1
ATOM 565 N N . THR A 1 71 ? 14.975 -5.603 -9.071 1.00 89.94 71 THR A N 1
ATOM 566 C CA . THR A 1 71 ? 14.760 -6.691 -10.034 1.00 89.94 71 THR A CA 1
ATOM 567 C C . THR A 1 71 ? 14.555 -6.183 -11.458 1.00 89.94 71 THR A C 1
ATOM 569 O O . THR A 1 71 ? 14.620 -6.974 -12.399 1.00 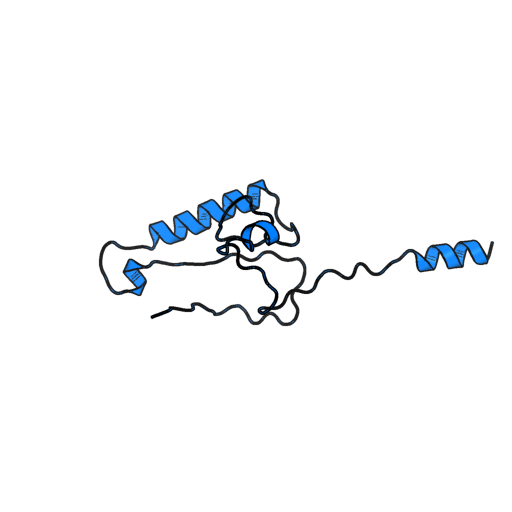89.94 71 THR A O 1
ATOM 572 N N . THR A 1 72 ? 14.354 -4.877 -11.635 1.00 89.44 72 THR A N 1
ATOM 573 C CA . THR A 1 72 ? 14.425 -4.203 -12.929 1.00 89.44 72 THR A CA 1
ATOM 574 C C . THR A 1 72 ? 15.871 -4.147 -13.422 1.00 89.44 72 THR A C 1
ATOM 576 O O . THR A 1 72 ? 16.773 -3.721 -12.704 1.00 89.44 72 THR A O 1
ATOM 579 N N . HIS A 1 73 ? 16.087 -4.536 -14.675 1.00 87.25 73 HIS A N 1
ATOM 580 C CA . HIS A 1 73 ? 17.383 -4.467 -15.348 1.00 87.25 73 HIS A CA 1
ATOM 581 C C . HIS A 1 73 ? 17.332 -3.465 -16.508 1.00 87.25 73 HIS A C 1
ATOM 583 O O . HIS A 1 73 ? 16.313 -3.329 -17.181 1.00 87.25 73 HIS A O 1
ATOM 589 N N . SER A 1 74 ? 18.445 -2.780 -16.785 1.00 83.44 74 SER A N 1
ATOM 590 C CA . SER A 1 74 ? 18.548 -1.809 -17.889 1.00 83.44 74 SER A CA 1
ATOM 591 C C . SER A 1 74 ? 18.576 -2.448 -19.287 1.00 83.44 74 SER A C 1
ATOM 593 O O . SER A 1 74 ? 18.445 -1.744 -20.285 1.00 83.44 74 SER A O 1
ATOM 595 N N . GLY A 1 75 ? 18.720 -3.772 -19.373 1.00 82.44 75 GLY A N 1
ATOM 596 C CA . GLY A 1 75 ? 18.690 -4.546 -20.612 1.00 82.44 75 GLY A CA 1
ATOM 597 C C . GLY A 1 75 ? 18.265 -5.992 -20.356 1.00 82.44 75 GLY A C 1
ATOM 598 O O . GLY A 1 75 ? 18.275 -6.454 -19.216 1.00 82.44 75 GLY A O 1
ATOM 599 N N . GLY A 1 76 ? 17.875 -6.700 -21.417 1.00 84.31 76 GLY A N 1
ATOM 600 C CA . GLY A 1 76 ? 17.357 -8.067 -21.339 1.00 84.31 76 GLY A CA 1
ATOM 601 C C . GLY A 1 76 ? 15.990 -8.217 -22.002 1.00 84.31 76 GLY A C 1
ATOM 602 O O . GLY A 1 76 ? 15.554 -7.358 -22.768 1.00 84.31 76 GLY A O 1
ATOM 603 N N . ASN A 1 77 ? 15.313 -9.332 -21.729 1.00 87.00 77 ASN A N 1
ATOM 604 C CA . ASN A 1 77 ? 13.947 -9.549 -22.206 1.00 87.00 77 ASN A CA 1
ATOM 605 C C . ASN A 1 77 ? 12.933 -8.674 -21.438 1.00 87.00 77 ASN A C 1
ATOM 607 O O . ASN A 1 77 ? 13.247 -8.105 -20.395 1.00 87.00 77 ASN A O 1
ATOM 611 N N . PHE A 1 78 ? 11.696 -8.597 -21.938 1.00 82.25 78 PHE A N 1
ATOM 612 C CA . PHE A 1 78 ? 10.625 -7.781 -21.347 1.00 82.25 78 PHE A CA 1
ATOM 613 C C . PHE A 1 78 ? 10.423 -8.017 -19.837 1.00 82.25 78 PHE A C 1
ATOM 615 O O . PHE A 1 78 ? 10.202 -7.075 -19.084 1.00 82.25 78 PHE A O 1
ATOM 622 N N . CYS A 1 79 ? 10.523 -9.265 -19.368 1.00 81.12 79 CYS A N 1
ATOM 623 C CA . CYS A 1 79 ? 10.360 -9.575 -17.946 1.00 81.12 79 CYS A CA 1
ATOM 624 C C . CYS A 1 79 ? 11.520 -9.026 -17.102 1.00 81.12 79 CYS A C 1
ATOM 626 O O . CYS A 1 79 ? 11.298 -8.538 -15.997 1.00 81.12 79 CYS A O 1
ATOM 628 N N . GLN A 1 80 ? 12.748 -9.073 -17.623 1.00 83.00 80 GLN A N 1
ATOM 629 C CA . GLN A 1 80 ? 13.936 -8.542 -16.950 1.00 83.00 80 GLN A CA 1
ATOM 630 C C . GLN A 1 80 ? 13.919 -7.013 -16.887 1.00 83.00 80 GLN A C 1
ATOM 632 O O . GLN A 1 80 ? 14.276 -6.441 -15.858 1.00 83.00 80 GLN A O 1
ATOM 637 N N . THR A 1 81 ? 13.465 -6.350 -17.953 1.00 85.06 81 THR A N 1
ATOM 638 C CA . THR A 1 81 ? 13.341 -4.886 -17.978 1.00 85.06 81 THR A CA 1
ATOM 639 C C . THR A 1 81 ? 12.160 -4.380 -17.157 1.00 85.06 81 THR A C 1
ATOM 641 O O . THR A 1 81 ? 12.218 -3.275 -16.628 1.00 85.06 81 THR A O 1
ATOM 644 N N . LYS A 1 82 ? 11.105 -5.182 -16.984 1.00 84.00 82 LYS A N 1
ATOM 645 C CA . LYS A 1 82 ? 9.983 -4.844 -16.099 1.00 84.00 82 LYS A CA 1
ATOM 646 C C . LYS A 1 82 ? 10.314 -5.059 -14.617 1.00 84.00 82 LYS A C 1
ATOM 648 O O . LYS A 1 82 ? 9.922 -4.246 -13.785 1.00 84.00 82 LYS A O 1
ATOM 653 N N . GLY A 1 83 ? 11.060 -6.113 -14.290 1.00 84.50 83 GLY A N 1
ATOM 654 C CA . GLY A 1 83 ? 11.295 -6.532 -12.909 1.00 84.50 83 GLY A CA 1
ATOM 655 C C . GLY A 1 83 ? 10.080 -7.225 -12.280 1.00 84.50 83 GLY A C 1
ATOM 656 O O . GLY A 1 83 ? 9.070 -7.492 -12.937 1.00 84.50 83 GLY A O 1
ATOM 657 N N . ILE A 1 84 ? 10.188 -7.558 -10.995 1.00 86.38 84 ILE A N 1
ATOM 658 C CA . ILE A 1 84 ? 9.125 -8.214 -10.229 1.00 86.38 84 ILE A CA 1
ATOM 659 C C . ILE A 1 84 ? 8.146 -7.155 -9.722 1.00 86.38 84 ILE A C 1
ATOM 661 O O . ILE A 1 84 ? 8.488 -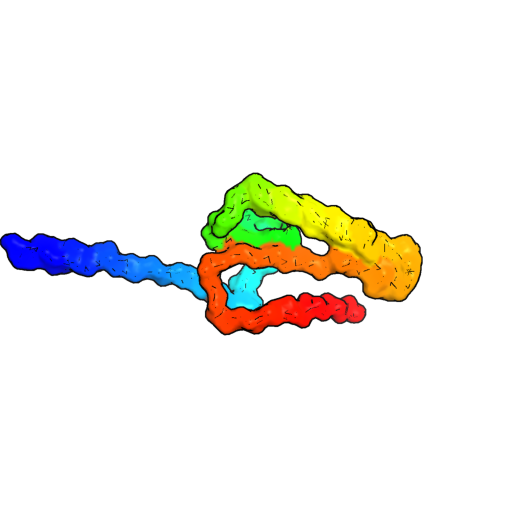6.308 -8.898 1.00 86.38 84 ILE A O 1
ATOM 665 N N . GLU A 1 85 ? 6.893 -7.246 -10.161 1.00 85.38 85 GLU A N 1
ATOM 666 C CA . GLU A 1 85 ? 5.794 -6.455 -9.613 1.00 85.38 85 GLU A CA 1
ATOM 667 C C . GLU A 1 85 ? 4.845 -7.337 -8.807 1.00 85.38 85 GLU A C 1
ATOM 669 O O . GLU A 1 85 ? 4.362 -8.359 -9.293 1.00 85.38 85 GLU A O 1
ATOM 674 N N . SER A 1 86 ? 4.548 -6.918 -7.579 1.00 86.81 86 SER A N 1
ATOM 675 C CA . SER A 1 86 ? 3.592 -7.587 -6.705 1.00 86.81 86 SER A CA 1
ATOM 676 C C . SER A 1 86 ? 2.709 -6.580 -5.978 1.00 86.81 86 SER A C 1
ATOM 678 O O . SER A 1 86 ? 3.058 -5.406 -5.825 1.00 86.81 86 SER A O 1
ATOM 680 N N . ILE A 1 87 ? 1.548 -7.064 -5.545 1.00 92.19 87 ILE A N 1
ATOM 681 C CA . ILE A 1 87 ? 0.664 -6.385 -4.604 1.00 92.19 87 ILE A CA 1
ATOM 682 C C . ILE A 1 87 ? 0.548 -7.298 -3.394 1.00 92.19 87 ILE A C 1
ATOM 684 O O . ILE A 1 87 ? 0.242 -8.482 -3.540 1.00 92.19 87 ILE A O 1
ATOM 688 N N . LEU A 1 88 ? 0.796 -6.752 -2.210 1.00 94.12 88 LEU A N 1
ATOM 689 C CA . LEU A 1 88 ? 0.527 -7.445 -0.963 1.00 94.12 88 LEU A CA 1
ATOM 690 C C . LEU A 1 88 ? -0.907 -7.161 -0.530 1.00 94.12 88 LEU A C 1
ATOM 692 O O . LEU A 1 88 ? -1.334 -6.009 -0.526 1.00 94.12 88 LEU A O 1
ATOM 696 N N . VAL A 1 89 ? -1.626 -8.205 -0.132 1.00 93.62 89 VAL A N 1
ATOM 697 C CA . VAL A 1 89 ? -2.984 -8.102 0.400 1.00 93.62 89 VAL A CA 1
ATOM 698 C C . VAL A 1 89 ? -3.005 -8.712 1.799 1.00 93.62 89 VAL A C 1
ATOM 700 O O . VAL A 1 89 ? -2.636 -9.874 1.959 1.00 93.62 89 VAL A O 1
ATOM 703 N N . ALA A 1 90 ? -3.410 -7.931 2.798 1.00 93.06 90 ALA A N 1
ATOM 704 C CA . ALA A 1 90 ? -3.574 -8.357 4.184 1.00 93.06 90 ALA A CA 1
ATOM 705 C C . ALA A 1 90 ? -5.045 -8.200 4.580 1.00 93.06 90 ALA A C 1
ATOM 707 O O . ALA A 1 90 ? -5.596 -7.110 4.503 1.00 93.06 90 ALA A O 1
ATOM 708 N N . VAL A 1 91 ? -5.697 -9.300 4.945 1.00 92.44 91 VAL A N 1
ATOM 709 C CA . VAL A 1 91 ? -7.127 -9.326 5.280 1.00 92.44 91 VAL A CA 1
ATOM 710 C C . VAL A 1 91 ? -7.405 -10.374 6.343 1.00 92.44 91 VAL A C 1
ATOM 712 O O . VAL A 1 91 ? -6.666 -11.351 6.468 1.00 92.44 91 VAL A O 1
ATOM 715 N N . GLN A 1 92 ? -8.481 -10.177 7.100 1.00 88.75 92 GLN A N 1
ATOM 716 C CA . GLN A 1 92 ? -8.831 -11.038 8.225 1.00 88.75 92 GLN A CA 1
ATOM 717 C C . GLN A 1 92 ? -9.431 -12.380 7.776 1.00 88.75 92 GLN A C 1
ATOM 719 O O . GLN A 1 92 ? -9.232 -13.390 8.455 1.00 88.75 92 GLN A O 1
ATOM 724 N N . SER A 1 93 ? -10.169 -12.400 6.658 1.00 84.31 93 SER A N 1
ATOM 725 C CA . SER A 1 93 ? -10.802 -13.603 6.099 1.00 84.31 93 SER A CA 1
ATOM 726 C C . SER A 1 93 ? -11.007 -13.505 4.582 1.00 84.31 93 SER A C 1
ATOM 728 O O . SER A 1 93 ? -11.285 -12.430 4.049 1.00 84.31 93 SER A O 1
ATOM 730 N N . VAL A 1 94 ? -10.906 -14.638 3.880 1.00 80.44 94 VAL A N 1
ATOM 731 C CA . VAL A 1 94 ? -11.086 -14.750 2.422 1.00 80.44 94 VAL A CA 1
ATOM 732 C C . VAL A 1 94 ? -12.001 -15.933 2.110 1.00 80.44 94 VAL A C 1
ATOM 734 O O . VAL A 1 94 ? -11.665 -17.065 2.465 1.00 80.44 94 VAL A O 1
ATOM 737 N N . SER A 1 95 ? -13.101 -15.707 1.379 1.00 73.88 95 SER A N 1
ATOM 738 C CA . SER A 1 95 ? -13.868 -16.806 0.788 1.00 73.88 95 SER A CA 1
ATOM 739 C C . SER A 1 95 ? -13.122 -17.286 -0.435 1.00 73.88 95 SER A C 1
ATOM 741 O O . SER A 1 95 ? -12.985 -16.557 -1.418 1.00 73.88 95 SER A O 1
ATOM 743 N N . ASN A 1 96 ? -12.714 -18.551 -0.405 1.00 64.38 96 ASN A N 1
ATOM 744 C CA . ASN A 1 96 ? -12.141 -19.229 -1.558 1.00 64.38 96 ASN A CA 1
ATOM 745 C C . ASN A 1 96 ? -10.836 -18.551 -2.021 1.00 64.38 96 ASN A C 1
ATOM 747 O O . ASN A 1 96 ? -10.829 -17.836 -3.030 1.00 64.38 96 ASN A O 1
ATOM 751 N N . PRO A 1 97 ? -9.722 -18.760 -1.287 1.00 58.53 97 PRO A N 1
ATOM 752 C CA . PRO A 1 97 ? -8.415 -18.265 -1.679 1.00 58.53 97 PRO A CA 1
ATOM 753 C C . PRO A 1 97 ? -7.983 -19.007 -2.946 1.00 58.53 97 PRO A C 1
ATOM 755 O O . PRO A 1 97 ? -7.173 -19.930 -2.922 1.00 58.53 97 PRO A O 1
ATOM 758 N N . LYS A 1 98 ? -8.500 -18.589 -4.104 1.00 54.34 98 LYS A N 1
ATOM 759 C CA . LYS A 1 98 ? -7.717 -18.680 -5.323 1.00 54.34 98 LYS A CA 1
ATOM 760 C C . LYS A 1 98 ? -6.504 -17.825 -5.024 1.00 54.34 98 LYS A C 1
ATOM 762 O O . LYS A 1 98 ? -6.596 -16.602 -5.102 1.00 54.34 98 LYS A O 1
ATOM 767 N N . CYS A 1 99 ? -5.407 -18.464 -4.611 1.00 44.97 99 CYS A N 1
ATOM 768 C CA . CYS A 1 99 ? -4.089 -17.854 -4.632 1.00 44.97 99 CYS A CA 1
ATOM 769 C C . CYS A 1 99 ? -4.035 -17.050 -5.924 1.00 44.97 99 CYS A C 1
ATOM 771 O O . CYS A 1 99 ? -4.242 -17.621 -7.001 1.00 44.97 99 CYS A O 1
ATOM 773 N N . ILE A 1 100 ? -3.913 -15.729 -5.795 1.00 44.34 100 ILE A N 1
ATOM 774 C CA . ILE A 1 100 ? -3.885 -14.804 -6.919 1.00 44.34 100 ILE A CA 1
ATOM 775 C C . ILE A 1 100 ? -2.569 -15.095 -7.648 1.00 44.34 100 ILE A C 1
ATOM 777 O O . ILE A 1 100 ? -1.583 -14.388 -7.512 1.00 44.34 100 ILE A O 1
ATOM 781 N N . ASN A 1 101 ? -2.549 -16.167 -8.437 1.00 37.38 101 ASN A N 1
ATOM 782 C CA . ASN A 1 101 ? -1.541 -16.472 -9.443 1.00 37.38 101 ASN A CA 1
ATOM 783 C C . ASN A 1 101 ? -1.765 -15.581 -10.672 1.00 37.38 101 ASN A C 1
ATOM 785 O O . ASN A 1 101 ? -1.540 -15.992 -11.806 1.00 37.38 101 ASN A O 1
ATOM 789 N N . SER A 1 102 ? -2.222 -14.348 -10.468 1.00 36.88 102 SER A N 1
ATOM 790 C CA . SER A 1 102 ? -2.291 -13.349 -11.518 1.00 36.88 102 SER A CA 1
ATOM 791 C C . SER A 1 102 ? -1.000 -12.548 -11.493 1.00 36.88 102 SER A C 1
ATOM 793 O O . SER A 1 102 ? -0.979 -11.355 -11.208 1.00 36.88 102 SER A O 1
ATOM 795 N N . VAL A 1 103 ? 0.085 -13.207 -11.904 1.00 37.75 103 VAL A N 1
ATOM 796 C CA . VAL A 1 103 ? 1.083 -12.522 -12.726 1.00 37.75 103 VAL A CA 1
ATOM 797 C C . VAL A 1 103 ? 0.399 -12.279 -14.075 1.00 37.75 103 VAL A C 1
ATOM 799 O O . VAL A 1 103 ? 0.605 -13.006 -15.043 1.00 37.75 103 VAL A O 1
ATOM 802 N N . HIS A 1 104 ? -0.497 -11.288 -14.137 1.00 31.75 104 HIS A N 1
ATOM 803 C CA . HIS A 1 104 ? -0.966 -10.776 -15.419 1.00 31.75 104 HIS A CA 1
ATOM 804 C C . HIS A 1 104 ? 0.175 -9.953 -16.011 1.00 31.75 104 HIS A C 1
ATOM 806 O O . HIS A 1 104 ? 0.301 -8.747 -15.791 1.00 31.75 104 HIS A O 1
ATOM 812 N N . VAL A 1 105 ? 1.035 -10.634 -16.768 1.00 32.50 105 VAL A N 1
ATOM 813 C CA . VAL A 1 105 ? 1.843 -9.988 -17.797 1.00 32.50 105 VAL A CA 1
ATOM 814 C C . VAL A 1 105 ? 0.852 -9.495 -18.848 1.00 32.50 105 VAL A C 1
ATOM 816 O O . VAL A 1 105 ? 0.479 -10.229 -19.759 1.00 32.50 105 VAL A O 1
ATOM 819 N N . HIS A 1 106 ? 0.355 -8.269 -18.682 1.00 27.23 106 HIS A N 1
ATOM 820 C CA . HIS A 1 106 ? -0.226 -7.549 -19.806 1.00 27.23 106 HIS A CA 1
ATOM 821 C C . HIS A 1 106 ? 0.894 -7.374 -20.834 1.00 27.23 106 HIS A C 1
ATOM 823 O O . HIS A 1 106 ? 1.909 -6.735 -20.545 1.00 27.23 106 HIS A O 1
ATOM 829 N N . LYS A 1 107 ? 0.728 -8.082 -21.953 1.00 35.12 107 LYS A N 1
ATOM 830 C CA . LYS A 1 107 ? 1.546 -7.995 -23.159 1.00 35.12 107 LYS A CA 1
ATOM 831 C C . LYS A 1 107 ? 1.283 -6.673 -23.869 1.00 35.12 107 LYS A C 1
ATOM 833 O O . LYS A 1 107 ? 0.115 -6.226 -23.820 1.00 35.12 107 LYS A O 1
#

Foldseek 3Di:
DVVVVVVVVVVPPPPPFDADEPVPQFQLQDPCRVVCQVHPHRFLERNNVCPDPPVVRVVVRVVQVVQQVVQADPDDDPDSNRGDHHHHYDGDHYDPPPPCPPPPPPD

pLDDT: mean 80.79, std 19.1, range [27.23, 98.38]

Organism: Anisakis simplex (NCBI:txid6269)

Secondary structure (DSSP, 8-state):
-HHHHHHHHTT-----PPPB-TTT---TTSTTHHHHTT-SSS-SEE-TT--S-HHHHHHHHHHHHHHHHHH--SSSSHHHHH-----EE--S-BSS-----------

Radius of gyration: 19.84 Å; Cα contacts (8 Å, |Δi|>4): 128; chains: 1; bounding box: 55×27×60 Å

Sequence (107 aa):
MRIVFVLLFTLNGFVLGKEWTASNMPDPRDKSGYMKCNMKSLSKVCDPDEVLSSTDRYRINHEVNQLAQRTTHSGGNFCQTKGIESILVAVQSVSNPKCINSVHVHK